Protein AF-A0A2E9F8M5-F1 (afdb_monomer_lite)

Sequence (88 aa):
MKVRISRIALICIGLIFMGLVLPSQSFAFDYGKHLAGLWKFDEGSGKKTKDDSGNKLTGELEGDCKWVDGKFGKAIEFDGETGFVAIP

pLDDT: mean 88.02, std 11.16, range [55.62, 98.06]

Structure (mmCIF, N/CA/C/O backbone):
data_AF-A0A2E9F8M5-F1
#
_entry.id   AF-A0A2E9F8M5-F1
#
loop_
_atom_site.group_PDB
_atom_site.id
_atom_site.type_symbol
_atom_site.label_atom_id
_atom_site.label_alt_id
_atom_site.label_comp_id
_atom_site.label_asym_id
_atom_site.label_entity_id
_atom_site.label_seq_id
_atom_site.pdbx_PDB_ins_code
_atom_site.Cartn_x
_atom_site.Cartn_y
_atom_site.Cartn_z
_atom_site.occupancy
_atom_site.B_iso_or_equiv
_atom_site.auth_seq_id
_atom_site.auth_comp_id
_atom_site.auth_asym_id
_atom_site.auth_atom_id
_atom_site.pdbx_PDB_model_num
ATOM 1 N N . MET A 1 1 ? 32.816 -15.629 -63.069 1.00 62.06 1 MET A N 1
ATOM 2 C CA . MET A 1 1 ? 32.132 -16.171 -61.868 1.00 62.06 1 MET A CA 1
ATOM 3 C C . MET A 1 1 ? 32.394 -15.354 -60.591 1.00 62.06 1 MET A C 1
ATOM 5 O O . MET A 1 1 ? 31.429 -14.996 -59.929 1.00 62.06 1 MET A O 1
ATOM 9 N N . LYS A 1 2 ? 33.647 -14.967 -60.282 1.00 55.62 2 LYS A N 1
ATOM 10 C CA . LYS A 1 2 ? 34.036 -14.197 -59.070 1.00 55.62 2 LYS A CA 1
ATOM 11 C C . LYS A 1 2 ? 33.277 -12.872 -58.835 1.00 55.62 2 LYS A C 1
ATOM 13 O O . LYS A 1 2 ? 32.865 -12.604 -57.713 1.00 55.62 2 LYS A O 1
ATOM 18 N N . VAL A 1 3 ? 33.015 -12.084 -59.884 1.00 63.12 3 VAL A N 1
ATOM 19 C CA . VAL A 1 3 ? 32.308 -10.784 -59.771 1.00 63.12 3 VAL A CA 1
ATOM 20 C C . VAL A 1 3 ? 30.842 -10.942 -59.339 1.00 63.12 3 VAL A C 1
ATOM 22 O O . VAL A 1 3 ? 30.318 -10.109 -58.606 1.00 63.12 3 VAL A O 1
ATOM 25 N N . ARG A 1 4 ? 30.173 -12.031 -59.747 1.00 73.50 4 ARG A N 1
ATOM 26 C CA . ARG A 1 4 ? 28.774 -12.301 -59.368 1.00 73.50 4 ARG A CA 1
ATOM 27 C C . ARG A 1 4 ? 28.658 -12.751 -57.908 1.00 73.50 4 ARG A C 1
ATOM 29 O O . ARG A 1 4 ? 27.760 -12.297 -57.213 1.00 73.50 4 ARG A O 1
ATOM 36 N N . ILE A 1 5 ? 29.611 -13.558 -57.435 1.00 72.69 5 ILE A N 1
ATOM 37 C CA . ILE A 1 5 ? 29.690 -14.016 -56.037 1.00 72.69 5 ILE A CA 1
ATOM 38 C C . ILE A 1 5 ? 29.941 -12.833 -55.083 1.00 72.69 5 ILE A C 1
ATOM 40 O O . ILE A 1 5 ? 29.277 -12.723 -54.059 1.00 72.69 5 ILE A O 1
ATOM 44 N N . SER A 1 6 ? 30.825 -11.899 -55.452 1.00 76.06 6 SER A N 1
ATOM 45 C CA . SER A 1 6 ? 31.101 -10.693 -54.653 1.00 76.06 6 SER A CA 1
ATOM 46 C C . SER A 1 6 ? 29.886 -9.760 -54.524 1.00 76.06 6 SER A C 1
ATOM 48 O O . SER A 1 6 ? 29.632 -9.238 -53.442 1.00 76.06 6 SER A O 1
ATOM 50 N N . ARG A 1 7 ? 29.088 -9.597 -55.591 1.00 79.19 7 ARG A N 1
ATOM 51 C CA . ARG A 1 7 ? 27.856 -8.787 -55.556 1.00 79.19 7 ARG A CA 1
ATOM 52 C C . ARG A 1 7 ? 26.774 -9.392 -54.662 1.00 79.19 7 ARG A C 1
ATOM 54 O O . ARG A 1 7 ? 26.132 -8.657 -53.923 1.00 79.19 7 ARG A O 1
ATOM 61 N N . ILE A 1 8 ? 26.597 -10.713 -54.701 1.00 82.69 8 ILE A N 1
ATOM 62 C CA . ILE A 1 8 ? 25.636 -11.414 -53.833 1.00 82.69 8 ILE A CA 1
ATOM 63 C C . ILE A 1 8 ? 26.064 -11.295 -52.366 1.00 82.69 8 ILE A C 1
ATOM 65 O O . ILE A 1 8 ? 25.241 -10.963 -51.521 1.00 82.69 8 ILE A O 1
ATOM 69 N N . ALA A 1 9 ? 27.356 -11.476 -52.072 1.00 84.06 9 ALA A N 1
ATOM 70 C CA . ALA A 1 9 ? 27.880 -11.323 -50.716 1.00 84.06 9 ALA A CA 1
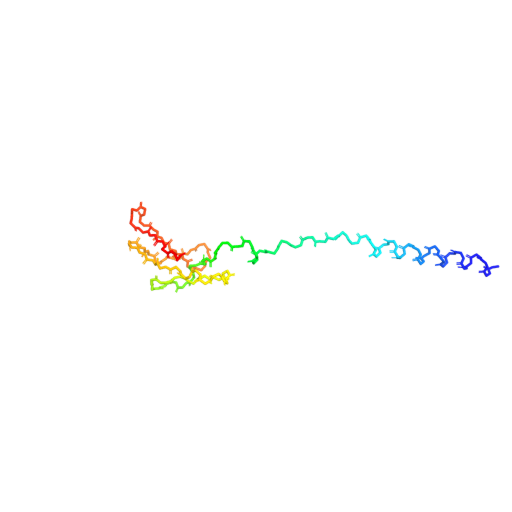ATOM 71 C C . ALA A 1 9 ? 27.640 -9.911 -50.147 1.00 84.06 9 ALA A C 1
ATOM 73 O O . ALA A 1 9 ? 27.209 -9.779 -49.006 1.00 84.06 9 ALA A O 1
ATOM 74 N N . LEU A 1 10 ? 27.845 -8.862 -50.952 1.00 84.44 10 LEU A N 1
ATOM 75 C CA . LEU A 1 10 ? 27.580 -7.473 -50.556 1.00 84.44 10 LEU A CA 1
ATOM 76 C C . LEU A 1 10 ? 26.094 -7.208 -50.266 1.00 84.44 10 LEU A C 1
ATOM 78 O O . LEU A 1 10 ? 25.778 -6.535 -49.287 1.00 84.44 10 LEU A O 1
ATOM 82 N N . ILE A 1 11 ? 25.185 -7.768 -51.070 1.00 88.19 11 ILE A N 1
ATOM 83 C CA . ILE A 1 11 ? 23.736 -7.661 -50.838 1.00 88.19 11 ILE A CA 1
ATOM 84 C C . ILE A 1 11 ? 23.351 -8.366 -49.532 1.00 88.19 11 ILE A C 1
ATOM 86 O O . ILE A 1 11 ? 22.617 -7.798 -48.727 1.00 88.19 11 ILE A O 1
ATOM 90 N N . CYS A 1 12 ? 23.884 -9.566 -49.280 1.00 86.50 12 CYS A N 1
ATOM 91 C CA . CYS A 1 12 ? 23.622 -10.295 -48.039 1.00 86.50 12 CYS A CA 1
ATOM 92 C C . CYS A 1 12 ? 24.115 -9.529 -46.803 1.00 86.50 12 CYS A C 1
ATOM 94 O O . CYS A 1 12 ? 23.393 -9.445 -45.815 1.00 86.50 12 CYS A O 1
ATOM 96 N N . ILE A 1 13 ? 25.307 -8.925 -46.863 1.00 87.62 13 ILE A N 1
ATOM 97 C CA . ILE A 1 13 ? 25.848 -8.110 -45.763 1.00 87.62 13 ILE A CA 1
ATOM 98 C C . ILE A 1 13 ? 24.961 -6.881 -45.510 1.00 87.62 13 ILE A C 1
ATOM 100 O O . ILE A 1 13 ? 24.654 -6.577 -44.359 1.00 87.62 13 ILE A O 1
ATOM 104 N N . GLY A 1 14 ? 24.493 -6.217 -46.572 1.00 85.88 14 GLY A N 1
ATOM 105 C CA . GLY A 1 14 ? 23.569 -5.086 -46.457 1.00 85.88 14 GLY A CA 1
ATOM 106 C C . GLY A 1 14 ? 22.225 -5.466 -45.828 1.00 85.88 14 GLY A C 1
ATOM 107 O O . GLY A 1 14 ? 21.735 -4.752 -44.957 1.00 85.88 14 GLY A O 1
ATOM 108 N N . LEU A 1 15 ? 21.655 -6.615 -46.208 1.00 84.56 15 LEU A N 1
ATOM 109 C CA . LEU A 1 15 ? 20.393 -7.116 -45.648 1.00 84.56 15 LEU A CA 1
ATOM 110 C C . LEU A 1 15 ? 20.522 -7.515 -44.171 1.00 84.56 15 LEU A C 1
ATOM 112 O O . LEU A 1 15 ? 19.614 -7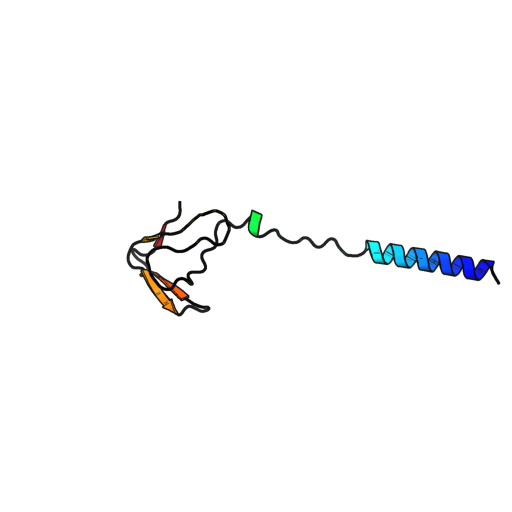.243 -43.389 1.00 84.56 15 LEU A O 1
ATOM 116 N N . ILE A 1 16 ? 21.654 -8.103 -43.770 1.00 83.56 16 ILE A N 1
ATOM 117 C CA . ILE A 1 16 ? 21.937 -8.424 -42.362 1.00 83.56 16 ILE A CA 1
ATOM 118 C C . ILE A 1 16 ? 22.050 -7.139 -41.535 1.00 83.56 16 ILE A C 1
ATOM 120 O O . ILE A 1 16 ? 21.461 -7.044 -40.460 1.00 83.56 16 ILE A O 1
ATOM 124 N N . PHE A 1 17 ? 22.756 -6.130 -42.049 1.00 79.06 17 PHE A N 1
ATOM 125 C CA . PHE A 1 17 ? 22.905 -4.849 -41.362 1.00 79.06 17 PHE A CA 1
ATOM 126 C C . PHE A 1 17 ? 21.562 -4.117 -41.233 1.00 79.06 17 PHE A C 1
ATOM 128 O O . PHE A 1 17 ? 21.239 -3.606 -40.168 1.00 79.06 17 PHE A O 1
ATOM 135 N N . MET A 1 18 ? 20.731 -4.139 -42.280 1.00 77.25 18 MET A N 1
ATOM 136 C CA . MET A 1 18 ? 19.386 -3.560 -42.245 1.00 77.25 18 MET A CA 1
ATOM 137 C C . MET A 1 18 ? 18.469 -4.292 -41.253 1.00 77.25 18 MET A C 1
ATOM 139 O O . MET A 1 18 ? 17.747 -3.640 -40.506 1.00 77.25 18 MET A O 1
ATOM 143 N N . GLY A 1 19 ? 18.536 -5.625 -41.177 1.00 74.94 19 GLY A N 1
ATOM 144 C CA . GLY A 1 19 ? 17.772 -6.416 -40.206 1.00 74.94 19 GLY A CA 1
ATOM 145 C C . GLY A 1 19 ? 18.169 -6.164 -38.745 1.00 74.94 19 GLY A C 1
ATOM 146 O O . GLY A 1 19 ? 17.310 -6.180 -37.869 1.00 74.94 19 GLY A O 1
ATOM 147 N N . LEU A 1 20 ? 19.448 -5.873 -38.480 1.00 72.75 20 LEU A N 1
ATOM 148 C CA . LEU A 1 20 ? 19.966 -5.581 -37.135 1.00 72.75 20 LEU A CA 1
ATOM 149 C C . LEU A 1 20 ? 19.626 -4.174 -36.622 1.00 72.75 20 LEU A C 1
ATOM 151 O O . LEU A 1 20 ? 19.695 -3.945 -35.419 1.00 72.75 20 LEU A O 1
ATOM 155 N N . VAL A 1 21 ? 19.261 -3.243 -37.507 1.00 72.06 21 VAL A N 1
ATOM 156 C CA . VAL A 1 21 ? 18.888 -1.856 -37.153 1.00 72.06 21 VAL A CA 1
ATOM 157 C C . VAL A 1 21 ? 17.363 -1.694 -37.008 1.00 72.06 21 VAL A C 1
ATOM 159 O O . VAL A 1 21 ? 16.886 -0.673 -36.522 1.00 72.06 21 VAL A O 1
ATOM 162 N N . LEU A 1 22 ? 16.592 -2.740 -37.333 1.00 67.00 22 LEU A N 1
ATOM 163 C CA . LEU A 1 22 ? 15.141 -2.810 -37.148 1.00 67.00 22 LEU A CA 1
ATOM 164 C C . LEU A 1 22 ? 14.613 -3.369 -35.805 1.00 67.00 22 LEU A C 1
ATOM 166 O O . LEU A 1 22 ? 13.385 -3.440 -35.698 1.00 67.00 22 LEU A O 1
ATOM 170 N N . PRO A 1 23 ? 15.394 -3.759 -34.767 1.00 67.88 23 PRO A N 1
ATOM 171 C CA . PRO A 1 23 ? 14.783 -3.970 -33.465 1.00 67.88 23 PRO A CA 1
ATOM 172 C C . PRO A 1 23 ? 14.260 -2.611 -32.999 1.00 67.88 23 PRO A C 1
ATOM 174 O O . PRO A 1 23 ? 15.021 -1.702 -32.668 1.00 67.88 23 PRO A O 1
ATOM 177 N N . SER A 1 24 ? 12.938 -2.461 -33.047 1.00 68.81 24 SER A N 1
ATOM 178 C CA . SER A 1 24 ? 12.223 -1.313 -32.508 1.00 68.81 24 SER A CA 1
ATOM 179 C C . SER A 1 24 ? 12.749 -1.034 -31.108 1.00 68.81 24 SER A C 1
ATOM 181 O O . SER A 1 24 ? 12.826 -1.953 -30.291 1.00 68.81 24 SER A O 1
ATOM 183 N N . GLN A 1 25 ? 13.127 0.216 -30.842 1.00 67.94 25 GLN A N 1
ATOM 184 C CA . GLN A 1 25 ? 13.532 0.636 -29.507 1.00 67.94 25 GLN A CA 1
ATOM 185 C C . GLN A 1 25 ? 12.398 0.288 -28.538 1.00 67.94 25 GLN A C 1
ATOM 187 O O . GLN A 1 25 ? 11.318 0.873 -28.597 1.00 67.94 25 GLN A O 1
ATOM 192 N N . SER A 1 26 ? 12.618 -0.705 -27.681 1.00 71.38 26 SER A N 1
ATOM 193 C CA . SER A 1 26 ? 11.669 -1.031 -26.625 1.00 71.38 26 SER A CA 1
ATOM 194 C C . SER A 1 26 ? 11.778 0.043 -25.551 1.00 71.38 26 SER A C 1
ATOM 196 O O . SER A 1 26 ? 12.801 0.150 -24.876 1.00 71.38 26 SER A O 1
ATOM 198 N N . PHE A 1 27 ? 10.727 0.840 -25.379 1.00 71.44 27 PHE A N 1
ATOM 199 C CA . PHE A 1 27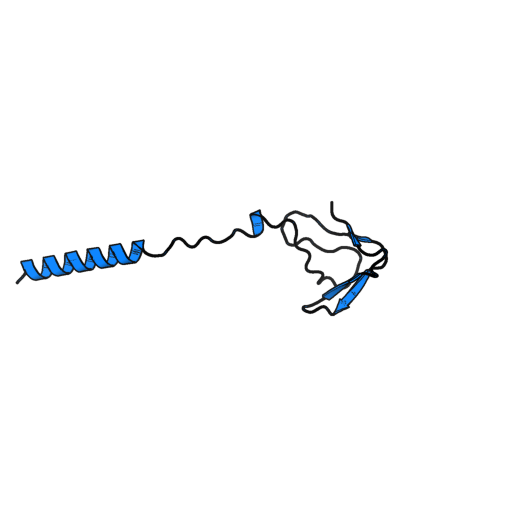 ? 10.600 1.703 -24.212 1.00 71.44 27 PHE A CA 1
ATOM 200 C C . PHE A 1 27 ? 10.148 0.842 -23.035 1.00 71.44 27 PHE A C 1
ATOM 202 O O . PHE A 1 27 ? 8.997 0.413 -22.972 1.00 71.44 27 PHE A O 1
ATOM 209 N N . ALA A 1 28 ? 11.057 0.559 -22.106 1.00 73.94 28 ALA A N 1
ATOM 210 C CA . ALA A 1 28 ? 10.663 0.059 -20.799 1.00 73.94 28 ALA A CA 1
ATOM 211 C C . ALA A 1 28 ? 10.201 1.256 -19.964 1.00 73.94 28 ALA A C 1
ATOM 213 O O . ALA A 1 28 ? 10.945 2.224 -19.799 1.00 73.94 28 ALA A O 1
ATOM 214 N N . PHE A 1 29 ? 8.972 1.203 -19.455 1.00 68.62 29 PHE A N 1
ATOM 215 C CA . PHE A 1 29 ? 8.534 2.173 -18.463 1.00 68.62 29 PHE A CA 1
ATOM 216 C C . PHE A 1 29 ? 9.306 1.900 -17.168 1.00 68.62 29 PHE A C 1
ATOM 218 O O . PHE A 1 29 ? 9.217 0.803 -16.611 1.00 68.62 29 PHE A O 1
ATOM 225 N N . ASP A 1 30 ? 10.100 2.870 -16.716 1.00 76.19 30 ASP A N 1
ATOM 226 C CA . ASP A 1 30 ? 10.795 2.783 -15.434 1.00 76.19 30 ASP A CA 1
ATOM 227 C C . ASP A 1 30 ? 9.774 3.020 -14.319 1.00 76.19 30 ASP A C 1
ATOM 229 O O . ASP A 1 30 ? 9.558 4.145 -13.863 1.00 76.19 30 ASP A O 1
ATOM 233 N N . TYR A 1 31 ? 9.098 1.939 -13.923 1.00 71.38 31 TYR A N 1
ATOM 234 C CA . TYR A 1 31 ? 8.110 1.968 -12.850 1.00 71.38 31 TYR A CA 1
ATOM 235 C C . TYR A 1 31 ? 8.703 2.548 -11.565 1.00 71.38 31 TYR A C 1
ATOM 237 O O . TYR A 1 31 ? 8.005 3.282 -10.879 1.00 71.38 31 TYR A O 1
ATOM 245 N N . GLY A 1 32 ? 9.987 2.314 -11.271 1.00 75.06 32 GLY A N 1
ATOM 246 C CA . GLY A 1 32 ? 10.631 2.836 -10.065 1.00 75.06 32 GLY A CA 1
ATOM 247 C C . GLY A 1 32 ? 10.673 4.364 -10.012 1.00 75.06 32 GLY A C 1
ATOM 248 O O . GLY A 1 32 ? 10.527 4.941 -8.941 1.00 75.06 32 GLY A O 1
ATOM 249 N N . LYS A 1 33 ? 10.808 5.041 -11.159 1.00 78.25 33 LYS A N 1
ATOM 250 C CA . LYS A 1 33 ? 10.902 6.512 -11.207 1.00 78.25 33 LYS A CA 1
ATOM 251 C C . LYS A 1 33 ? 9.580 7.252 -11.055 1.00 78.25 33 LYS A C 1
ATOM 253 O O . LYS A 1 33 ? 9.596 8.441 -10.747 1.00 78.25 33 LYS A O 1
ATOM 258 N N . HIS A 1 34 ? 8.458 6.586 -11.302 1.00 83.94 34 HIS A N 1
ATOM 259 C CA . HIS A 1 34 ? 7.133 7.215 -11.294 1.00 83.94 34 HIS A CA 1
ATOM 260 C C . HIS A 1 34 ? 6.172 6.597 -10.277 1.00 83.94 34 HIS A C 1
ATOM 262 O O . HIS A 1 34 ? 5.014 7.004 -10.194 1.00 83.94 34 HIS A O 1
ATOM 268 N N . LEU A 1 35 ? 6.633 5.620 -9.500 1.00 89.94 35 LEU A N 1
ATOM 269 C CA . LEU A 1 35 ? 5.855 5.011 -8.436 1.00 89.94 35 LEU A CA 1
ATOM 270 C C . LEU A 1 35 ? 5.778 5.978 -7.253 1.00 89.94 35 LEU A C 1
ATOM 272 O O . LEU A 1 35 ? 6.804 6.379 -6.714 1.00 89.94 35 LEU A O 1
ATOM 276 N N . ALA A 1 36 ? 4.563 6.352 -6.855 1.00 91.94 36 ALA A N 1
ATOM 277 C CA . ALA A 1 36 ? 4.353 7.196 -5.680 1.00 91.94 36 ALA A CA 1
ATOM 278 C C . ALA A 1 36 ? 4.610 6.418 -4.379 1.00 91.94 36 ALA A C 1
ATOM 280 O O . ALA A 1 36 ? 5.247 6.935 -3.471 1.00 91.94 36 ALA A O 1
ATOM 281 N N . GLY A 1 37 ? 4.181 5.159 -4.321 1.00 93.38 37 GLY A N 1
ATOM 282 C CA . GLY A 1 37 ? 4.389 4.249 -3.199 1.00 93.38 37 GLY A CA 1
ATOM 283 C C . GLY A 1 37 ? 3.881 2.854 -3.548 1.00 93.38 37 GLY A C 1
ATOM 284 O O . GLY A 1 37 ? 3.112 2.691 -4.501 1.00 93.38 37 GLY A O 1
ATOM 285 N N . LEU A 1 38 ? 4.334 1.841 -2.812 1.00 94.25 38 LEU A N 1
ATOM 286 C CA . LEU A 1 38 ? 3.896 0.461 -3.003 1.00 94.25 38 LEU A CA 1
ATOM 287 C C . LEU A 1 38 ? 3.778 -0.250 -1.662 1.00 94.25 38 LEU A C 1
ATOM 289 O O . LEU A 1 38 ? 4.773 -0.696 -1.101 1.00 94.25 38 LEU A O 1
ATOM 293 N N . TRP A 1 39 ? 2.542 -0.424 -1.211 1.00 95.69 39 TRP A N 1
ATOM 294 C CA . TRP A 1 39 ? 2.209 -1.206 -0.028 1.00 95.69 39 TRP A CA 1
ATOM 295 C C . TRP A 1 39 ? 1.500 -2.474 -0.476 1.00 95.69 39 TRP A C 1
ATOM 297 O O . TRP A 1 39 ? 0.451 -2.418 -1.116 1.00 95.69 39 TRP A O 1
ATOM 307 N N . LYS A 1 40 ? 2.116 -3.622 -0.195 1.00 95.25 40 LYS A N 1
ATOM 308 C CA . LYS A 1 40 ? 1.568 -4.932 -0.576 1.00 95.25 40 LYS A CA 1
ATOM 309 C C . LYS A 1 40 ? 0.586 -5.476 0.449 1.00 95.25 40 LYS A C 1
ATOM 311 O O . LYS A 1 40 ? -0.257 -6.283 0.085 1.00 95.25 40 LYS A O 1
ATOM 316 N N . PHE A 1 41 ? 0.695 -5.011 1.695 1.00 97.00 41 PHE A N 1
ATOM 317 C CA . PHE A 1 41 ? -0.115 -5.476 2.817 1.00 97.00 41 PHE A CA 1
ATOM 318 C C . PHE A 1 41 ? 0.001 -6.992 3.041 1.00 97.00 41 PHE A C 1
ATOM 320 O O . PHE A 1 41 ? -0.987 -7.666 3.311 1.00 97.00 41 PHE A O 1
ATOM 327 N N . ASP A 1 42 ? 1.222 -7.523 2.966 1.00 96.88 42 ASP A N 1
ATOM 328 C CA . ASP A 1 42 ? 1.513 -8.949 3.170 1.00 96.88 42 ASP A CA 1
ATOM 329 C C . ASP A 1 42 ? 2.010 -9.267 4.594 1.00 96.88 42 ASP A C 1
ATOM 331 O O . ASP A 1 42 ? 2.236 -10.428 4.936 1.00 96.88 42 ASP A O 1
ATOM 335 N N . GLU A 1 43 ? 2.184 -8.256 5.451 1.00 96.44 43 GLU A N 1
ATOM 336 C CA . GLU A 1 43 ? 2.730 -8.411 6.804 1.00 96.44 43 GLU A CA 1
ATOM 337 C C . GLU A 1 43 ? 1.809 -9.214 7.734 1.00 96.44 43 GLU A C 1
ATOM 339 O O . GLU A 1 43 ? 2.280 -9.931 8.620 1.00 96.44 43 GLU A O 1
ATOM 344 N N . GLY A 1 44 ? 0.490 -9.091 7.553 1.00 95.19 44 GLY A N 1
ATOM 345 C CA . GLY A 1 44 ? -0.519 -9.892 8.251 1.00 95.19 44 GLY A CA 1
ATOM 346 C C . GLY A 1 44 ? -0.655 -9.633 9.753 1.00 95.19 44 GLY A C 1
ATOM 347 O O . GLY A 1 44 ? -1.437 -10.315 10.414 1.00 95.19 44 GLY A O 1
ATOM 348 N N . SER A 1 45 ? 0.107 -8.694 10.312 1.00 95.88 45 SER A N 1
ATOM 349 C CA . SER A 1 45 ? 0.037 -8.312 11.721 1.00 95.88 45 SER A CA 1
ATOM 350 C C . SER A 1 45 ? 0.719 -6.969 11.980 1.00 95.88 45 SER A C 1
ATOM 352 O O . SER A 1 45 ? 1.498 -6.470 11.170 1.00 95.88 45 SER A O 1
ATOM 354 N N . GLY A 1 46 ? 0.445 -6.393 13.153 1.00 96.06 46 GLY A N 1
ATOM 355 C CA . GLY A 1 46 ? 1.025 -5.121 13.572 1.00 96.06 46 GLY A CA 1
ATOM 356 C C . GLY A 1 46 ? 0.345 -3.908 12.933 1.00 96.06 46 GLY A C 1
ATOM 357 O O . GLY A 1 46 ? -0.700 -4.022 12.294 1.00 96.06 46 GLY A O 1
ATOM 358 N N . LYS A 1 47 ? 0.942 -2.733 13.159 1.00 96.62 47 LYS A N 1
ATOM 359 C CA . LYS A 1 47 ? 0.405 -1.429 12.735 1.00 96.62 47 LYS A CA 1
ATOM 360 C C . LYS A 1 47 ? 1.205 -0.750 11.629 1.00 96.62 47 LYS A C 1
ATOM 362 O O . LYS A 1 47 ? 0.922 0.386 11.294 1.00 96.62 47 LYS A O 1
ATOM 367 N N . LYS A 1 48 ? 2.225 -1.400 11.075 1.00 96.75 48 LYS A N 1
ATOM 368 C CA . LYS A 1 48 ? 3.065 -0.801 10.033 1.00 96.75 48 LYS A CA 1
ATOM 369 C C . LYS A 1 48 ? 2.964 -1.609 8.757 1.00 96.75 48 LYS A C 1
ATOM 371 O O . LYS A 1 48 ? 2.981 -2.834 8.817 1.00 96.75 48 LYS A O 1
ATOM 376 N N . THR A 1 49 ? 2.914 -0.917 7.628 1.00 96.88 49 THR A N 1
ATOM 377 C CA . THR A 1 49 ? 3.050 -1.517 6.303 1.00 96.88 49 THR A CA 1
ATOM 378 C C . THR A 1 49 ? 4.262 -0.935 5.591 1.00 96.88 49 THR A C 1
ATOM 380 O O . THR A 1 49 ? 4.524 0.273 5.609 1.00 96.88 49 THR A O 1
ATOM 383 N N . LYS A 1 50 ? 5.063 -1.811 5.000 1.00 96.44 50 LYS A N 1
ATOM 384 C CA . LYS A 1 50 ? 6.300 -1.426 4.343 1.00 96.44 50 LYS A CA 1
ATOM 385 C C . LYS A 1 50 ? 6.010 -0.861 2.955 1.00 96.44 50 LYS A C 1
ATOM 387 O O . LYS A 1 50 ? 5.258 -1.442 2.178 1.00 96.44 50 LYS A O 1
ATOM 392 N N . ASP A 1 51 ? 6.684 0.239 2.634 1.00 95.88 51 ASP A N 1
ATOM 393 C CA . ASP A 1 51 ? 6.766 0.747 1.268 1.00 95.88 51 ASP A CA 1
ATOM 394 C C . ASP A 1 51 ? 7.900 0.049 0.503 1.00 95.88 51 ASP A C 1
ATOM 396 O O . ASP A 1 51 ? 9.085 0.211 0.810 1.00 95.88 51 ASP A O 1
ATOM 400 N N . ASP A 1 52 ? 7.525 -0.731 -0.504 1.00 93.69 52 ASP A N 1
ATOM 401 C CA . ASP A 1 52 ? 8.427 -1.454 -1.398 1.00 93.69 52 ASP A CA 1
ATOM 402 C C . ASP A 1 52 ? 8.822 -0.635 -2.642 1.00 93.69 52 ASP A C 1
ATOM 404 O O . ASP A 1 52 ? 9.597 -1.122 -3.465 1.00 93.69 52 ASP A O 1
ATOM 408 N N . SER A 1 53 ? 8.335 0.605 -2.792 1.00 92.56 53 SER A N 1
ATOM 409 C CA . SER A 1 53 ? 8.693 1.465 -3.932 1.00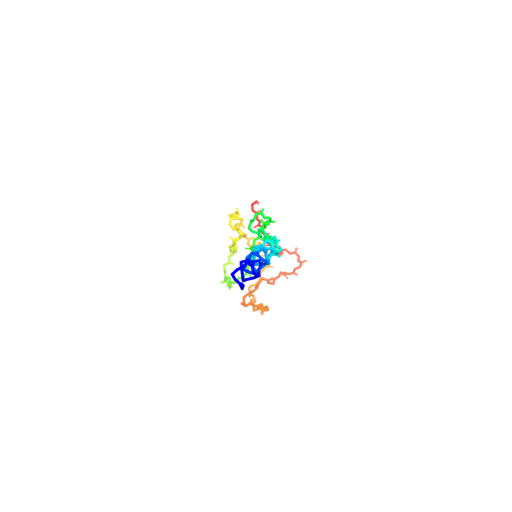 92.56 53 SER A CA 1
ATOM 410 C C . SER A 1 53 ? 10.124 2.004 -3.868 1.00 92.56 53 SER A C 1
ATOM 412 O O . SER A 1 53 ? 10.698 2.360 -4.893 1.00 92.56 53 SER A O 1
ATOM 414 N N . GLY A 1 54 ? 10.705 2.059 -2.665 1.00 90.19 54 GLY A N 1
ATOM 415 C CA . GLY A 1 54 ? 11.991 2.707 -2.402 1.00 90.19 54 GLY A CA 1
ATOM 416 C C . GLY A 1 54 ? 11.881 4.170 -1.956 1.00 90.19 54 GLY A C 1
ATOM 417 O O . GLY A 1 54 ? 12.901 4.751 -1.582 1.00 90.19 54 GLY A O 1
ATOM 418 N N . ASN A 1 55 ? 10.672 4.740 -1.902 1.00 92.44 55 ASN A N 1
ATOM 419 C CA . ASN A 1 55 ? 10.434 6.123 -1.469 1.00 92.44 55 ASN A CA 1
ATOM 420 C C . ASN A 1 55 ? 10.442 6.304 0.056 1.00 92.44 55 ASN A C 1
ATOM 422 O O . ASN A 1 55 ? 10.400 7.432 0.543 1.00 92.44 55 ASN A O 1
ATOM 426 N N . LYS A 1 56 ? 10.567 5.207 0.815 1.00 93.56 56 LYS A N 1
ATOM 427 C CA . LYS A 1 56 ? 10.622 5.184 2.288 1.00 93.56 56 LYS A CA 1
ATOM 428 C C . LYS A 1 56 ? 9.332 5.683 2.945 1.00 93.56 56 LYS A C 1
ATOM 430 O O . LYS A 1 56 ? 9.358 6.134 4.089 1.00 93.56 56 LYS A O 1
ATOM 435 N N . LEU A 1 57 ? 8.202 5.528 2.266 1.00 96.12 57 LEU A N 1
ATOM 436 C CA . LEU A 1 57 ? 6.886 5.932 2.756 1.00 96.12 57 LEU A CA 1
ATOM 437 C C . LEU A 1 57 ? 6.254 4.822 3.605 1.00 96.12 57 LEU A C 1
ATOM 439 O O . LEU A 1 57 ? 5.189 4.305 3.289 1.00 96.12 57 LEU A O 1
ATOM 443 N N . THR A 1 58 ? 6.940 4.393 4.668 1.00 97.38 58 THR A N 1
ATOM 444 C CA . THR A 1 58 ? 6.380 3.370 5.572 1.00 97.38 58 THR A CA 1
ATOM 445 C C . THR A 1 58 ? 5.044 3.865 6.113 1.00 97.38 58 THR A C 1
ATOM 447 O O . THR A 1 58 ? 4.999 4.933 6.718 1.00 97.38 58 THR A O 1
ATOM 450 N N . GLY A 1 59 ? 3.983 3.098 5.873 1.00 97.25 59 GLY A N 1
ATOM 451 C CA . GLY A 1 59 ? 2.640 3.459 6.298 1.00 97.25 59 GLY A CA 1
ATOM 452 C C . GLY A 1 59 ? 2.342 2.960 7.707 1.00 97.25 59 GLY A C 1
ATOM 453 O O . GLY A 1 59 ? 2.844 1.909 8.119 1.00 97.25 59 GLY A O 1
ATOM 454 N N . GLU A 1 60 ? 1.511 3.697 8.432 1.00 97.94 60 GLU A N 1
ATOM 455 C CA . GLU A 1 60 ? 1.007 3.340 9.757 1.00 97.94 60 GLU A CA 1
ATOM 456 C C . GLU A 1 60 ? -0.517 3.188 9.713 1.00 97.94 60 GLU A C 1
ATOM 458 O O . GLU A 1 60 ? -1.220 4.032 9.164 1.00 97.94 60 GLU A O 1
ATOM 463 N N . LEU A 1 61 ? -1.018 2.068 10.228 1.00 97.62 61 LEU A N 1
ATOM 464 C CA . LEU A 1 61 ? -2.440 1.752 10.292 1.00 97.62 61 LEU A CA 1
ATOM 465 C C . LEU A 1 61 ? -3.044 2.455 11.508 1.00 97.62 61 LEU A C 1
ATOM 467 O O . LEU A 1 61 ? -2.646 2.181 12.646 1.00 97.62 61 LEU A O 1
ATOM 471 N N . GLU A 1 62 ? -4.039 3.296 11.258 1.00 97.75 62 GLU A N 1
ATOM 472 C CA . GLU A 1 62 ? -4.766 4.069 12.264 1.00 97.75 62 GLU A CA 1
ATOM 473 C C . GLU A 1 62 ? -6.268 3.749 12.212 1.00 97.75 62 GLU A C 1
ATOM 475 O O . GLU A 1 62 ? -6.794 3.354 11.170 1.00 97.75 62 GLU A O 1
ATOM 480 N N . GLY A 1 63 ? -6.961 3.897 13.346 1.00 96.12 63 GLY A N 1
ATOM 481 C CA . GLY A 1 63 ? -8.381 3.531 13.482 1.00 96.12 63 GLY A CA 1
ATOM 482 C C . GLY A 1 63 ? -8.635 2.017 13.547 1.00 96.12 63 GLY A C 1
ATOM 483 O O . GLY A 1 63 ? -7.758 1.256 13.971 1.00 96.12 63 GLY A O 1
ATOM 484 N N . ASP A 1 64 ? -9.844 1.575 13.166 1.00 96.31 64 ASP A N 1
ATOM 485 C CA . ASP A 1 64 ? -10.182 0.143 13.067 1.00 96.31 64 ASP A CA 1
ATOM 486 C C . ASP A 1 64 ? -9.759 -0.426 11.703 1.00 96.31 64 ASP A C 1
ATOM 488 O O . ASP A 1 64 ? -10.390 -0.205 10.667 1.00 96.31 64 ASP A O 1
ATOM 492 N N . CYS A 1 65 ? -8.652 -1.166 11.723 1.00 96.62 65 CYS A N 1
ATOM 493 C CA . CYS A 1 65 ? -8.093 -1.883 10.583 1.00 96.62 65 CYS A CA 1
ATOM 494 C C . CYS A 1 65 ? -7.846 -3.341 10.979 1.00 96.62 65 CYS A C 1
ATOM 496 O O . CYS A 1 65 ? -7.268 -3.613 12.037 1.00 96.62 65 CYS A O 1
ATOM 498 N N . LYS A 1 66 ? -8.212 -4.289 10.111 1.00 96.94 66 LYS A N 1
ATOM 499 C CA . LYS A 1 66 ? 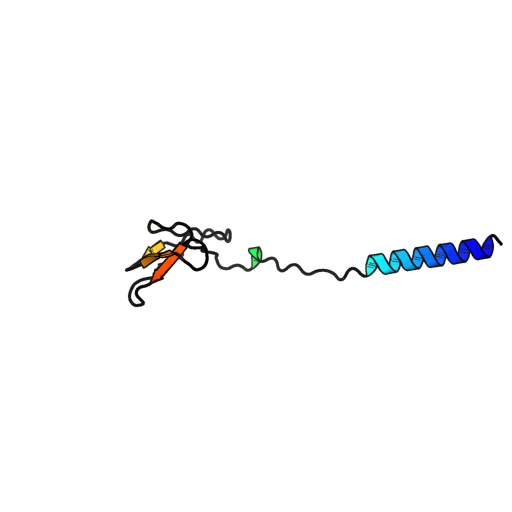-8.028 -5.727 10.365 1.00 96.94 66 LYS A CA 1
ATOM 500 C C . LYS A 1 66 ? -7.210 -6.377 9.267 1.00 96.94 66 LYS A C 1
ATOM 502 O O . LYS A 1 66 ? -7.441 -6.151 8.086 1.00 96.94 66 LYS A O 1
ATOM 507 N N . TRP A 1 67 ? -6.273 -7.228 9.666 1.00 97.69 67 TRP A N 1
ATOM 508 C CA . TRP A 1 67 ? -5.563 -8.085 8.726 1.00 97.69 67 TRP A CA 1
ATOM 509 C C . TRP A 1 67 ? -6.444 -9.272 8.348 1.00 97.69 67 TRP A C 1
ATOM 511 O O . TRP A 1 67 ? -6.884 -10.024 9.219 1.00 97.69 67 TRP A O 1
ATOM 521 N N . VAL A 1 68 ? -6.673 -9.449 7.053 1.00 98.00 68 VAL A N 1
ATOM 522 C CA . VAL A 1 68 ? -7.487 -10.531 6.488 1.00 98.00 68 VAL A CA 1
ATOM 523 C C . VAL A 1 68 ? -6.711 -11.271 5.401 1.00 98.00 68 VAL A C 1
ATOM 525 O O . VAL A 1 68 ? -5.648 -10.824 4.960 1.00 98.00 68 VAL A O 1
ATOM 528 N N . ASP A 1 69 ? -7.222 -12.425 4.977 1.00 98.06 69 ASP A N 1
ATOM 529 C CA . ASP A 1 69 ? -6.711 -13.090 3.780 1.00 98.06 69 ASP A CA 1
ATOM 530 C C . ASP A 1 69 ? -7.160 -12.309 2.539 1.00 98.06 69 ASP A C 1
ATOM 532 O O . ASP A 1 69 ? -8.352 -12.089 2.316 1.00 98.06 69 ASP A O 1
ATOM 536 N N . GLY A 1 70 ? -6.185 -11.845 1.758 1.00 96.25 70 GLY A N 1
ATOM 537 C CA . GLY A 1 70 ? -6.418 -11.064 0.551 1.00 96.25 70 GLY A CA 1
ATOM 538 C C . GLY A 1 70 ? -6.606 -11.944 -0.684 1.00 96.25 70 GLY A C 1
ATOM 539 O O . GLY A 1 70 ? -6.573 -13.173 -0.632 1.00 96.25 70 GLY A O 1
ATOM 540 N N . LYS A 1 71 ? -6.729 -11.306 -1.854 1.00 94.94 71 LYS A N 1
ATOM 541 C CA . LYS A 1 71 ? -6.678 -12.027 -3.140 1.00 94.94 71 LYS A CA 1
ATOM 542 C C . LYS A 1 71 ? -5.330 -12.729 -3.344 1.00 94.94 71 LYS A C 1
ATOM 544 O O . LYS A 1 71 ? -5.273 -13.810 -3.924 1.00 94.94 71 LYS A O 1
ATOM 549 N N . PHE A 1 72 ? -4.263 -12.088 -2.883 1.00 94.25 72 PHE A N 1
ATOM 550 C CA . PHE A 1 72 ? -2.914 -12.627 -2.820 1.00 94.25 72 PHE A CA 1
ATOM 551 C C . PHE A 1 72 ? -2.390 -12.337 -1.419 1.00 94.25 72 PHE A C 1
ATOM 553 O O . PHE A 1 72 ? -2.521 -11.203 -0.976 1.00 94.25 72 PHE A O 1
ATOM 560 N N . GLY A 1 73 ? -1.841 -13.342 -0.734 1.00 95.44 73 GLY A N 1
ATOM 561 C CA . GLY A 1 73 ? -1.273 -13.153 0.600 1.00 95.44 73 GLY A CA 1
ATOM 562 C C . GLY A 1 73 ? -2.271 -12.559 1.598 1.00 95.44 73 GLY A C 1
ATOM 563 O O . GLY A 1 73 ? -3.350 -13.120 1.813 1.00 95.44 73 GLY A O 1
ATOM 564 N N . LYS A 1 74 ? -1.892 -11.445 2.227 1.00 97.69 74 LYS A N 1
ATOM 565 C CA . LYS A 1 74 ? -2.721 -10.742 3.216 1.00 97.69 74 LYS A CA 1
ATOM 566 C C . LYS A 1 74 ? -3.304 -9.454 2.629 1.00 97.69 74 LYS A C 1
ATOM 568 O O . LYS A 1 74 ? -3.010 -9.060 1.506 1.00 97.69 74 LYS A O 1
ATOM 573 N N . ALA A 1 75 ? -4.217 -8.844 3.372 1.00 97.50 75 ALA A N 1
ATOM 574 C CA . ALA A 1 75 ? -4.778 -7.538 3.063 1.00 97.50 75 ALA A CA 1
ATOM 575 C C . ALA A 1 75 ? -5.201 -6.821 4.348 1.00 97.50 75 ALA A C 1
ATOM 577 O O . ALA A 1 75 ? -5.315 -7.442 5.409 1.00 97.50 75 ALA A O 1
ATOM 578 N N . ILE A 1 76 ? -5.470 -5.522 4.228 1.00 97.69 76 ILE A N 1
ATOM 579 C CA . ILE A 1 76 ? -6.124 -4.735 5.271 1.00 97.69 76 ILE A CA 1
ATOM 580 C C . ILE A 1 76 ? -7.588 -4.545 4.882 1.00 97.69 76 ILE A C 1
ATOM 582 O O . ILE A 1 76 ? -7.894 -4.040 3.802 1.00 97.69 76 ILE A O 1
ATOM 586 N N . GLU A 1 77 ? -8.482 -4.943 5.776 1.00 97.44 77 GLU A N 1
ATOM 587 C CA . GLU A 1 77 ? -9.891 -4.579 5.758 1.00 97.44 77 GLU A CA 1
ATOM 588 C C . GLU A 1 77 ? -10.082 -3.316 6.605 1.00 97.44 77 GLU A C 1
ATOM 590 O O . GLU A 1 77 ? -9.704 -3.283 7.780 1.00 97.44 77 GLU A O 1
ATOM 595 N N . PHE A 1 78 ? -10.649 -2.279 5.989 1.00 97.31 78 PHE A N 1
ATOM 596 C CA . PHE A 1 78 ? -11.034 -1.039 6.657 1.00 97.31 78 PHE A CA 1
ATOM 597 C C . PHE A 1 78 ? -12.510 -1.098 7.057 1.00 97.31 78 PHE A C 1
ATOM 599 O O . PHE A 1 78 ? -13.331 -1.651 6.325 1.00 97.31 78 PHE A O 1
ATOM 606 N N . ASP A 1 79 ? -12.847 -0.483 8.187 1.00 96.00 79 ASP A N 1
ATOM 607 C CA . ASP A 1 79 ? -14.223 -0.366 8.692 1.00 96.00 79 ASP A CA 1
ATOM 608 C C . ASP A 1 79 ? -15.127 0.551 7.839 1.00 96.00 79 ASP A C 1
ATOM 610 O O . ASP A 1 79 ? -16.350 0.447 7.900 1.00 96.00 79 ASP A O 1
ATOM 614 N N . GLY A 1 80 ? -14.531 1.429 7.024 1.00 96.44 80 GLY A N 1
ATOM 615 C CA . GLY A 1 80 ? -15.237 2.428 6.221 1.00 96.44 80 GLY A CA 1
ATOM 616 C C . GLY A 1 80 ? -15.576 3.721 6.971 1.00 96.44 80 GLY A C 1
ATOM 617 O O . GLY A 1 80 ? -16.222 4.594 6.392 1.00 96.44 80 GLY A O 1
ATOM 618 N N . GLU A 1 81 ? -15.126 3.869 8.220 1.00 97.00 81 GLU A N 1
ATOM 619 C CA . GLU A 1 81 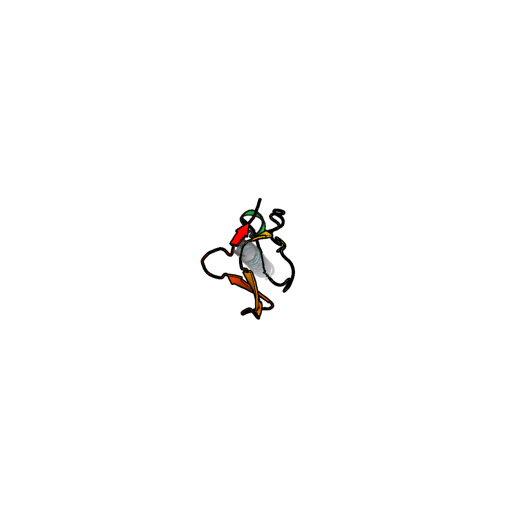? -15.387 5.040 9.066 1.00 97.00 81 GLU A CA 1
ATOM 620 C C . GLU A 1 81 ? -14.096 5.668 9.595 1.00 97.00 81 GLU A C 1
ATOM 622 O O . GLU A 1 81 ? -13.880 6.870 9.429 1.00 97.00 81 GLU A O 1
ATOM 627 N N . THR A 1 82 ? -13.236 4.870 10.233 1.00 96.94 82 THR A N 1
ATOM 628 C CA . THR A 1 82 ? -12.051 5.357 10.952 1.00 96.94 82 THR A CA 1
ATOM 629 C C . THR A 1 82 ? -10.741 4.768 10.452 1.00 96.94 82 THR A C 1
ATOM 631 O O . THR A 1 82 ? -9.693 5.356 10.705 1.00 96.94 82 THR A O 1
ATOM 634 N N . GLY A 1 83 ? -10.782 3.626 9.766 1.00 97.75 83 GLY A N 1
ATOM 635 C CA . GLY A 1 83 ? -9.611 2.890 9.319 1.00 97.75 83 GLY A CA 1
ATOM 636 C C . GLY A 1 83 ? -8.929 3.537 8.116 1.00 97.75 83 GLY A C 1
ATOM 637 O O . GLY A 1 83 ? -9.541 3.699 7.059 1.00 97.75 83 GLY A O 1
ATOM 638 N N . PHE A 1 84 ? -7.640 3.854 8.244 1.00 97.31 84 PHE A N 1
ATOM 639 C CA . PHE A 1 84 ? -6.806 4.312 7.129 1.00 97.31 84 PHE A CA 1
ATOM 640 C C . PHE A 1 84 ? -5.323 3.987 7.341 1.00 97.31 84 PHE A C 1
ATOM 642 O O . PHE A 1 84 ? -4.886 3.606 8.427 1.00 97.31 84 PHE A O 1
ATOM 649 N N . VAL A 1 85 ? -4.534 4.156 6.276 1.00 97.44 85 VAL A N 1
ATOM 650 C CA . VAL A 1 85 ? -3.068 4.094 6.327 1.00 97.44 85 VAL A CA 1
ATOM 651 C C . VAL A 1 85 ? -2.519 5.510 6.209 1.00 97.44 85 VAL A C 1
ATOM 653 O O . VAL A 1 85 ? -2.679 6.161 5.176 1.00 97.44 85 VAL A O 1
ATOM 656 N N . ALA A 1 86 ? -1.878 5.988 7.269 1.00 97.31 86 ALA A N 1
ATOM 657 C CA . ALA A 1 86 ? -1.152 7.248 7.283 1.00 97.31 86 ALA A CA 1
ATOM 658 C C . ALA A 1 86 ? 0.229 7.058 6.647 1.00 97.31 86 ALA A C 1
ATOM 660 O O . ALA A 1 86 ? 0.931 6.101 6.973 1.00 97.31 86 ALA A O 1
ATOM 661 N N . ILE A 1 87 ? 0.635 7.975 5.770 1.00 95.88 87 ILE A N 1
ATOM 662 C CA . ILE A 1 87 ? 1.974 8.008 5.166 1.00 95.88 87 ILE A CA 1
ATOM 663 C C . ILE A 1 87 ? 2.610 9.392 5.398 1.00 95.88 87 ILE A C 1
ATOM 665 O O . ILE A 1 87 ? 1.857 10.358 5.550 1.00 95.88 87 ILE A O 1
ATOM 669 N N . PRO A 1 88 ? 3.952 9.498 5.461 1.00 91.00 88 PRO A N 1
ATOM 670 C CA . PRO A 1 88 ? 4.655 10.772 5.646 1.00 91.00 88 PRO A CA 1
ATOM 671 C C . PRO A 1 88 ? 4.474 11.781 4.506 1.00 91.00 88 PRO A C 1
ATOM 673 O O . PRO A 1 88 ? 4.274 11.345 3.348 1.00 91.00 88 PRO A O 1
#

Radius of gyration: 27.74 Å; chains: 1; bounding box: 49×27×75 Å

Foldseek 3Di:
DVVVVVVVVVVVVVVVVVVVVPPPPDDDDPCLVPPPWDFPLQPQDDFWTATPSPPRFIWGWWDDWHWDQDPPHIDIDDPVPITDIDTD

Secondary structure (DSSP, 8-state):
-HHHHHHHHHHHHHHHHHHHH-S-------HHHH----B-----SSSEE-B-SSS---EEEESSEEEEE-SSSEEEEE-SSS-EEE--